Protein AF-A0A5A7TE05-F1 (afdb_monomer)

Structure (mmCIF, N/CA/C/O backbone):
data_AF-A0A5A7TE05-F1
#
_entry.id   AF-A0A5A7TE05-F1
#
loop_
_atom_site.group_PDB
_atom_site.id
_atom_site.type_symbol
_atom_site.label_atom_id
_atom_site.label_alt_id
_atom_site.label_comp_id
_atom_site.label_asym_id
_atom_site.label_entity_id
_atom_site.label_seq_id
_atom_site.pdbx_PDB_ins_code
_atom_site.Cartn_x
_atom_site.Cartn_y
_atom_site.Cartn_z
_atom_site.occupancy
_atom_site.B_iso_or_equiv
_atom_site.auth_seq_id
_atom_site.auth_comp_id
_atom_site.auth_asym_id
_atom_site.auth_atom_id
_atom_site.pdbx_PDB_model_num
ATOM 1 N N . MET A 1 1 ? -3.153 -41.717 3.850 1.00 38.75 1 MET A N 1
ATOM 2 C CA . MET A 1 1 ? -3.503 -41.491 2.431 1.00 38.75 1 MET A CA 1
ATOM 3 C C . MET A 1 1 ? -2.315 -41.922 1.594 1.00 38.75 1 MET A C 1
ATOM 5 O O . MET A 1 1 ? -1.293 -41.253 1.599 1.00 38.75 1 MET A O 1
ATOM 9 N N . THR A 1 2 ? -2.409 -43.106 1.004 1.00 36.72 2 THR A N 1
ATOM 10 C CA . THR A 1 2 ? -1.351 -43.785 0.249 1.00 36.72 2 THR A CA 1
ATOM 11 C C . THR A 1 2 ? -1.331 -43.278 -1.191 1.00 36.72 2 THR A C 1
ATOM 13 O O . THR A 1 2 ? -2.338 -43.368 -1.887 1.00 36.72 2 THR A O 1
ATOM 16 N N . LYS A 1 3 ? -0.194 -42.732 -1.638 1.00 45.22 3 LYS A N 1
ATOM 17 C CA . LYS A 1 3 ? 0.064 -42.474 -3.060 1.00 45.22 3 LYS A CA 1
ATOM 18 C C . LYS A 1 3 ? 0.504 -43.796 -3.695 1.00 45.22 3 LYS A C 1
ATOM 20 O O . LYS A 1 3 ? 1.528 -44.342 -3.295 1.00 45.22 3 LYS A O 1
ATOM 25 N N . SER A 1 4 ? -0.288 -44.335 -4.616 1.00 49.97 4 SER A N 1
ATOM 26 C CA . SER A 1 4 ? 0.118 -45.448 -5.475 1.00 49.97 4 SER A CA 1
ATOM 27 C C . SER A 1 4 ? 0.944 -44.889 -6.630 1.00 49.97 4 SER A C 1
ATOM 29 O O . SER A 1 4 ? 0.435 -44.080 -7.403 1.00 49.97 4 SER A O 1
ATOM 31 N N . TRP A 1 5 ? 2.207 -45.292 -6.718 1.00 60.81 5 TRP A N 1
ATOM 32 C CA . TRP A 1 5 ? 3.057 -45.049 -7.882 1.00 60.81 5 TRP A CA 1
ATOM 33 C C . TRP A 1 5 ? 2.528 -45.888 -9.051 1.00 60.81 5 TRP A C 1
ATOM 35 O O . TRP A 1 5 ? 2.226 -47.070 -8.861 1.00 60.81 5 TRP A O 1
ATOM 45 N N . TYR A 1 6 ? 2.336 -45.277 -10.219 1.00 68.50 6 TYR A N 1
ATOM 46 C CA . TYR A 1 6 ? 1.899 -45.996 -11.418 1.00 68.50 6 TYR A CA 1
ATOM 47 C C . TYR A 1 6 ? 3.110 -46.633 -12.113 1.00 68.50 6 TYR A C 1
ATOM 49 O O . TYR A 1 6 ? 4.248 -46.221 -11.910 1.00 68.50 6 TYR A O 1
ATOM 57 N N . THR A 1 7 ? 2.868 -47.655 -12.935 1.00 58.97 7 THR A N 1
ATOM 58 C CA . THR A 1 7 ? 3.898 -48.481 -13.596 1.00 58.97 7 THR A CA 1
ATOM 59 C C . THR A 1 7 ? 4.782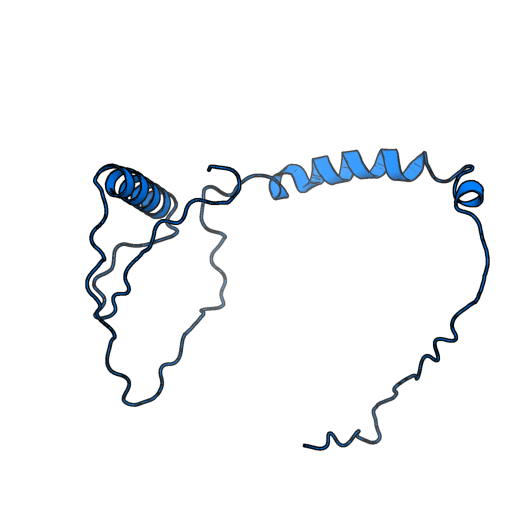 -47.738 -14.603 1.00 58.97 7 THR A C 1
ATOM 61 O O . THR A 1 7 ? 5.755 -48.318 -15.076 1.00 58.97 7 THR A O 1
ATOM 64 N N . ASP A 1 8 ? 4.479 -46.471 -14.893 1.00 60.19 8 ASP A N 1
ATOM 65 C CA . ASP A 1 8 ? 5.195 -45.650 -15.875 1.00 60.19 8 ASP A CA 1
ATOM 66 C C . ASP A 1 8 ? 6.145 -44.621 -15.226 1.00 60.19 8 ASP A C 1
ATOM 68 O O . ASP A 1 8 ? 6.860 -43.905 -15.930 1.00 60.19 8 ASP A O 1
ATOM 72 N N . ASP A 1 9 ? 6.201 -44.556 -13.890 1.00 60.22 9 ASP A N 1
ATOM 73 C CA . ASP A 1 9 ? 7.097 -43.643 -13.175 1.00 60.22 9 ASP A CA 1
ATOM 74 C C . ASP A 1 9 ? 8.529 -44.213 -13.125 1.00 60.22 9 ASP A C 1
ATOM 76 O O . ASP A 1 9 ? 8.854 -45.079 -12.311 1.00 60.22 9 ASP A O 1
ATOM 80 N N . GLN A 1 10 ? 9.430 -43.699 -13.970 1.00 64.88 10 GLN A N 1
ATOM 81 C CA . GLN A 1 10 ? 10.870 -43.960 -13.849 1.00 64.88 10 GLN A CA 1
ATOM 82 C C . GLN A 1 10 ? 11.492 -43.034 -12.794 1.00 64.88 10 GLN A C 1
ATOM 84 O O . GLN A 1 10 ? 12.052 -41.984 -13.105 1.00 64.88 10 GLN A O 1
ATOM 89 N N . GLY A 1 11 ? 11.365 -43.409 -11.522 1.00 63.62 11 GLY A N 1
ATOM 90 C CA . GLY A 1 11 ? 12.078 -42.754 -10.424 1.00 63.62 11 GLY A CA 1
ATOM 91 C C . GLY A 1 11 ? 13.499 -43.302 -10.269 1.00 63.62 11 GLY A C 1
ATOM 92 O O . GLY A 1 11 ? 13.690 -44.515 -10.224 1.00 63.62 11 GLY A O 1
ATOM 93 N N . PHE A 1 12 ? 14.494 -42.422 -10.135 1.00 60.62 12 PHE A N 1
ATOM 94 C CA . PHE A 1 12 ? 15.851 -42.808 -9.735 1.00 60.62 12 PHE A CA 1
ATOM 95 C C . PHE A 1 12 ? 16.057 -42.524 -8.249 1.00 60.62 12 PHE A C 1
ATOM 97 O O . PHE A 1 12 ? 15.767 -41.428 -7.767 1.00 60.62 12 PHE A O 1
ATOM 104 N N . LEU A 1 13 ? 16.561 -43.522 -7.526 1.00 45.66 13 LEU A N 1
ATOM 105 C CA . LEU A 1 13 ? 16.892 -43.415 -6.111 1.00 45.66 13 LEU A CA 1
ATOM 106 C C . LEU A 1 13 ? 18.353 -42.969 -5.998 1.00 45.66 13 LEU A C 1
ATOM 108 O O . LEU A 1 13 ? 19.251 -43.693 -6.420 1.00 45.66 13 LEU A O 1
ATOM 112 N N . ILE A 1 14 ? 18.590 -41.767 -5.474 1.00 59.03 14 ILE A N 1
ATOM 113 C CA . ILE A 1 14 ? 19.944 -41.277 -5.201 1.00 59.03 14 ILE A CA 1
ATOM 114 C C . ILE A 1 14 ? 20.263 -41.612 -3.747 1.00 59.03 14 ILE A C 1
ATOM 116 O O . ILE A 1 14 ? 19.640 -41.085 -2.825 1.00 59.03 14 ILE A O 1
ATOM 120 N N . GLU A 1 15 ? 21.221 -42.511 -3.549 1.00 47.41 15 GLU A N 1
ATOM 121 C CA . GLU A 1 15 ? 21.749 -42.854 -2.234 1.00 47.41 15 GLU A CA 1
ATOM 122 C C . GLU A 1 15 ? 22.846 -41.852 -1.858 1.00 47.41 15 GLU A C 1
ATOM 124 O O . GLU A 1 15 ? 23.939 -41.852 -2.422 1.00 47.41 15 GLU A O 1
ATOM 129 N N . CYS A 1 16 ? 22.547 -40.960 -0.914 1.00 48.38 16 CYS A N 1
ATOM 130 C CA . CYS A 1 16 ? 23.550 -40.072 -0.337 1.00 48.38 16 CYS A CA 1
ATOM 131 C C . CYS A 1 16 ? 24.246 -40.777 0.827 1.00 48.38 16 CYS A C 1
ATOM 133 O O . CYS A 1 16 ? 23.765 -40.746 1.960 1.00 48.38 16 CYS A O 1
ATOM 135 N N . THR A 1 17 ? 25.405 -41.375 0.566 1.00 46.56 17 THR A N 1
ATOM 136 C CA . THR A 1 17 ? 26.325 -41.756 1.639 1.00 46.56 17 THR A CA 1
ATOM 137 C C . THR A 1 17 ? 27.113 -40.526 2.080 1.00 46.56 17 THR A C 1
ATOM 139 O O . THR A 1 17 ? 27.784 -39.891 1.266 1.00 46.56 17 THR A O 1
ATOM 142 N N . SER A 1 18 ? 27.027 -40.192 3.369 1.00 55.03 18 SER A N 1
ATOM 143 C CA . SER A 1 18 ? 27.865 -39.177 4.014 1.00 55.03 18 SER A CA 1
ATOM 144 C C . SER A 1 18 ? 29.343 -39.469 3.744 1.00 55.03 18 SER A C 1
ATOM 146 O O . SER A 1 18 ? 29.858 -40.488 4.199 1.00 55.03 18 SER A O 1
ATOM 148 N N . MET A 1 19 ? 30.028 -38.589 3.011 1.00 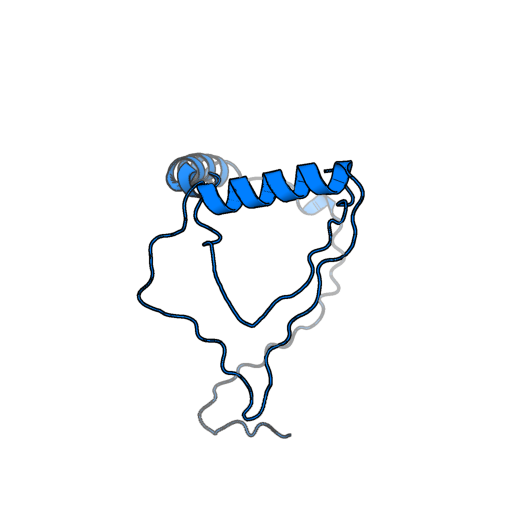52.81 19 MET A N 1
ATOM 149 C CA . MET A 1 19 ? 31.487 -38.609 2.937 1.00 52.81 19 MET A CA 1
ATOM 150 C C . MET A 1 19 ? 32.038 -38.000 4.227 1.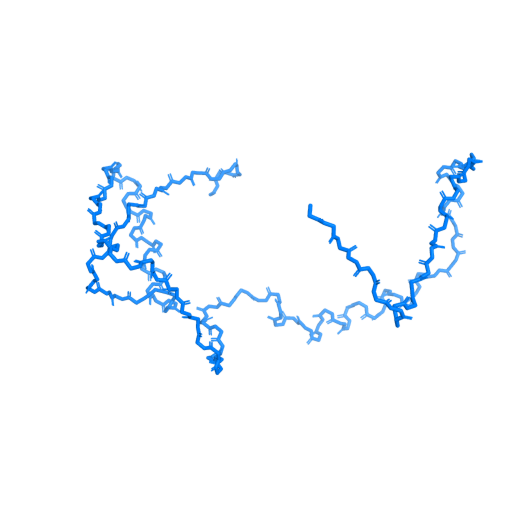00 52.81 19 MET A C 1
ATOM 152 O O . MET A 1 19 ? 32.001 -36.787 4.418 1.00 52.81 19 MET A O 1
ATOM 156 N N . GLU A 1 20 ? 32.556 -38.846 5.116 1.00 57.59 20 GLU A N 1
ATOM 157 C CA . GLU A 1 20 ? 33.457 -38.413 6.186 1.00 57.59 20 GLU A CA 1
ATOM 158 C C . GLU A 1 20 ? 34.810 -38.050 5.556 1.00 57.59 20 GLU A C 1
ATOM 160 O O . GLU A 1 20 ? 35.717 -38.872 5.453 1.00 57.59 20 GLU A O 1
ATOM 165 N N . GLY A 1 21 ? 34.919 -36.821 5.053 1.00 48.28 21 GLY A N 1
ATOM 166 C CA . GLY A 1 21 ? 36.163 -36.248 4.549 1.00 48.28 21 GLY A CA 1
ATOM 167 C C . GLY A 1 21 ? 36.608 -35.102 5.447 1.00 48.28 21 GLY A C 1
ATOM 168 O O . GLY A 1 21 ? 36.014 -34.027 5.417 1.00 48.28 21 GLY A O 1
ATOM 169 N N . SER A 1 22 ? 37.649 -35.324 6.251 1.00 56.97 22 SER A N 1
ATOM 170 C CA . SER A 1 22 ? 38.343 -34.266 6.984 1.00 56.97 22 SER A CA 1
ATOM 171 C C . SER A 1 22 ? 39.158 -33.421 6.000 1.00 56.97 22 SER A C 1
ATOM 173 O O . SER A 1 22 ? 40.283 -33.784 5.665 1.00 56.97 22 SER A O 1
ATOM 175 N N . LEU A 1 23 ? 38.604 -32.315 5.514 1.00 46.62 23 LEU A N 1
ATOM 176 C CA . LEU A 1 23 ? 39.361 -31.318 4.756 1.00 46.62 23 LEU A CA 1
ATOM 177 C C . LEU A 1 23 ? 39.230 -29.975 5.471 1.00 46.62 23 LEU A C 1
ATOM 179 O O . LEU A 1 23 ? 38.126 -29.484 5.715 1.00 46.62 23 LEU A O 1
ATOM 183 N N . THR A 1 24 ? 40.364 -29.425 5.896 1.00 53.62 24 THR A N 1
ATOM 184 C CA . THR A 1 24 ? 40.448 -28.130 6.575 1.00 53.62 24 THR A CA 1
ATOM 185 C C . THR A 1 24 ? 40.261 -26.991 5.575 1.00 53.62 24 THR A C 1
ATOM 187 O O . THR A 1 24 ? 40.746 -27.057 4.451 1.00 53.62 24 THR A O 1
ATOM 190 N N . MET A 1 25 ? 39.580 -25.925 6.010 1.00 46.56 25 MET A N 1
ATOM 191 C CA . MET A 1 25 ? 39.122 -24.780 5.197 1.00 46.56 25 MET A CA 1
ATOM 192 C C . MET A 1 25 ? 40.215 -24.017 4.422 1.00 46.56 25 MET A C 1
ATOM 194 O O . MET A 1 25 ? 39.884 -23.162 3.605 1.00 46.56 25 MET A O 1
ATOM 198 N N . GLU A 1 26 ? 41.493 -24.298 4.663 1.00 54.62 26 GLU A N 1
ATOM 199 C CA . GLU A 1 26 ? 42.628 -23.620 4.027 1.00 54.62 26 GLU A CA 1
ATOM 200 C C . GLU A 1 26 ? 42.953 -24.162 2.623 1.00 54.62 26 GLU A C 1
ATOM 202 O O . GLU A 1 26 ? 43.517 -23.430 1.823 1.00 54.62 26 GLU A O 1
ATOM 207 N N . GLU A 1 27 ? 42.522 -25.375 2.254 1.00 50.03 27 GLU A N 1
ATOM 208 C CA . GLU A 1 27 ? 42.765 -25.933 0.904 1.00 50.03 27 GLU A CA 1
ATOM 209 C C . GLU A 1 27 ? 41.712 -25.510 -0.147 1.00 50.03 27 GLU A C 1
ATOM 211 O O . GLU A 1 27 ? 41.791 -25.906 -1.308 1.00 50.03 27 GLU A O 1
ATOM 216 N N . LEU A 1 28 ? 40.713 -24.699 0.230 1.00 53.38 28 LEU A N 1
ATOM 217 C CA . LEU A 1 28 ? 39.642 -24.235 -0.672 1.00 53.38 28 LEU A CA 1
ATOM 218 C C . LEU A 1 28 ? 39.975 -22.949 -1.445 1.00 53.38 28 LEU A C 1
ATOM 220 O O . LEU A 1 28 ? 39.165 -22.511 -2.265 1.00 53.38 28 LEU A O 1
ATOM 224 N N . TYR A 1 29 ? 41.140 -22.348 -1.211 1.00 58.25 29 TYR A N 1
ATOM 225 C CA . TYR A 1 29 ? 41.554 -21.127 -1.893 1.00 58.25 29 TYR A CA 1
ATOM 226 C C . TYR A 1 29 ? 43.007 -21.242 -2.340 1.00 58.25 29 TYR A C 1
ATOM 228 O O . TYR A 1 29 ? 43.888 -20.910 -1.566 1.00 58.25 29 TYR A O 1
ATOM 236 N N . ASP A 1 30 ? 43.224 -21.701 -3.578 1.00 50.66 30 ASP A N 1
ATOM 237 C CA . ASP A 1 30 ? 44.216 -21.107 -4.487 1.00 50.66 30 ASP A CA 1
ATOM 238 C C . ASP A 1 30 ? 43.906 -21.449 -5.972 1.00 50.66 30 ASP A C 1
ATOM 240 O O . ASP A 1 30 ? 43.907 -22.606 -6.382 1.00 50.66 30 ASP A O 1
ATOM 244 N N . GLU A 1 31 ? 43.545 -20.378 -6.707 1.00 58.94 31 GLU A N 1
ATOM 245 C CA . GLU A 1 31 ? 43.765 -19.983 -8.127 1.00 58.94 31 GLU A CA 1
ATOM 246 C C . GLU A 1 31 ? 43.658 -21.051 -9.258 1.00 58.94 31 GLU A C 1
ATOM 248 O O . GLU A 1 31 ? 44.342 -22.059 -9.249 1.00 58.94 31 GLU A O 1
ATOM 253 N N . GLU A 1 32 ? 42.847 -20.951 -10.330 1.00 56.62 32 GLU A N 1
ATOM 254 C CA . GLU A 1 32 ? 42.530 -19.825 -11.227 1.00 56.62 32 GLU A CA 1
ATOM 255 C C . GLU A 1 32 ? 41.136 -19.988 -11.915 1.00 56.62 32 GLU A C 1
ATOM 257 O O . GLU A 1 32 ? 40.999 -20.702 -12.907 1.00 56.62 32 GLU A O 1
ATOM 262 N N . VAL A 1 33 ? 40.072 -19.297 -11.468 1.00 57.75 33 VAL A N 1
ATOM 263 C CA . VAL A 1 33 ? 38.792 -19.172 -12.241 1.00 57.75 33 VAL A CA 1
ATOM 264 C C . VAL A 1 33 ? 38.222 -17.736 -12.198 1.00 57.75 33 VAL A C 1
ATOM 266 O O . VAL A 1 33 ? 37.061 -17.472 -12.497 1.00 57.75 33 VAL A O 1
ATOM 269 N N . ILE A 1 34 ? 39.041 -16.748 -11.836 1.00 56.78 34 ILE A N 1
ATOM 270 C CA . ILE A 1 34 ? 38.572 -15.398 -11.473 1.00 56.78 34 ILE A CA 1
ATOM 271 C C . ILE A 1 34 ? 38.540 -14.344 -12.620 1.00 56.78 34 ILE A C 1
ATOM 273 O O . ILE A 1 34 ? 37.836 -13.346 -12.457 1.00 56.78 34 ILE A O 1
ATOM 277 N N . PRO A 1 35 ? 39.131 -14.487 -13.832 1.00 54.06 35 PRO A N 1
ATOM 278 C CA . PRO A 1 35 ? 39.048 -13.393 -14.812 1.00 54.06 35 PRO A CA 1
ATOM 279 C C . PRO A 1 35 ? 37.730 -13.342 -15.601 1.00 54.06 35 PRO A C 1
ATOM 281 O O . PRO A 1 35 ? 37.330 -12.269 -16.060 1.00 54.06 35 PRO A O 1
ATOM 284 N N . THR A 1 36 ? 37.061 -14.481 -15.802 1.00 55.16 36 THR A N 1
ATOM 285 C CA . THR A 1 36 ? 35.925 -14.574 -16.739 1.00 55.16 36 THR A CA 1
ATOM 286 C C . THR A 1 36 ? 34.608 -14.145 -16.095 1.00 55.16 36 THR A C 1
ATOM 288 O O . THR A 1 36 ? 33.861 -13.371 -16.691 1.00 55.16 36 THR A O 1
ATOM 291 N N . ILE A 1 37 ? 34.359 -14.565 -14.850 1.00 58.81 37 ILE A N 1
ATOM 292 C CA . ILE A 1 37 ? 33.157 -14.195 -14.080 1.00 58.81 37 ILE A CA 1
ATOM 293 C C . ILE A 1 37 ? 33.113 -12.675 -13.839 1.00 58.81 37 ILE A C 1
ATOM 295 O O . ILE A 1 37 ? 32.069 -12.041 -14.009 1.00 58.81 37 ILE A O 1
ATOM 299 N N . CYS A 1 38 ? 34.263 -12.064 -13.537 1.00 60.66 38 CYS A N 1
ATOM 300 C CA . CYS A 1 38 ? 34.366 -10.629 -13.264 1.00 60.66 38 CYS A CA 1
ATOM 301 C C . CYS A 1 38 ? 34.038 -9.737 -14.472 1.00 60.66 38 CYS A C 1
ATOM 303 O O . CYS A 1 38 ? 33.619 -8.599 -14.279 1.00 60.66 38 CYS A O 1
ATOM 305 N N . LYS A 1 39 ? 34.192 -10.220 -15.714 1.00 66.19 39 LYS A N 1
ATOM 306 C CA . LYS A 1 39 ? 33.868 -9.434 -16.922 1.00 66.19 39 LYS A CA 1
ATOM 307 C C . LYS A 1 39 ? 32.410 -9.577 -17.359 1.00 66.19 39 LYS A C 1
ATOM 309 O O . LYS A 1 39 ? 31.859 -8.637 -17.927 1.00 66.19 39 LYS A O 1
ATOM 314 N N . SER A 1 40 ? 31.776 -10.721 -17.100 1.00 76.25 40 SER A N 1
ATOM 315 C CA . SER A 1 40 ? 30.394 -10.979 -17.526 1.00 76.25 40 SER A CA 1
ATOM 316 C C . SER A 1 40 ? 29.341 -10.383 -16.589 1.00 76.25 40 SER A C 1
ATOM 318 O O . SER A 1 40 ? 28.272 -10.001 -17.057 1.00 76.25 40 SER A O 1
ATOM 320 N N . ILE A 1 41 ? 29.627 -10.274 -15.285 1.00 85.56 41 ILE A N 1
ATOM 321 C CA . ILE A 1 41 ? 28.670 -9.742 -14.298 1.00 85.56 41 ILE A CA 1
ATOM 322 C C . ILE A 1 41 ? 28.340 -8.260 -14.539 1.00 85.56 41 ILE A C 1
ATOM 324 O O . ILE A 1 41 ? 27.154 -7.946 -14.619 1.00 85.56 41 ILE A O 1
ATOM 328 N N . PRO A 1 42 ? 29.313 -7.342 -14.718 1.00 87.75 42 PRO A N 1
ATOM 329 C CA . PRO A 1 42 ? 28.996 -5.930 -14.941 1.00 87.75 42 PRO A CA 1
ATOM 330 C C . PRO A 1 42 ? 28.156 -5.709 -16.203 1.00 87.75 42 PRO A C 1
ATOM 332 O O . PRO A 1 42 ? 27.218 -4.920 -16.190 1.00 87.75 42 PRO A O 1
ATOM 335 N N . ALA A 1 43 ? 28.442 -6.458 -17.274 1.00 87.94 43 ALA A N 1
ATOM 336 C CA . ALA A 1 43 ? 27.664 -6.410 -18.510 1.00 87.94 43 ALA A CA 1
ATOM 337 C C . ALA A 1 43 ? 26.226 -6.926 -18.319 1.00 87.94 43 ALA A C 1
ATOM 339 O O . ALA A 1 43 ? 25.297 -6.402 -18.929 1.00 87.94 43 ALA A O 1
ATOM 340 N N . LEU A 1 44 ? 26.031 -7.936 -17.468 1.00 89.94 44 LEU A N 1
ATOM 341 C CA . LEU A 1 44 ? 24.713 -8.477 -17.142 1.00 89.94 44 LEU A CA 1
ATOM 342 C C . LEU A 1 44 ? 23.896 -7.517 -16.266 1.00 89.94 44 LEU A C 1
ATOM 344 O O . LEU A 1 44 ? 22.712 -7.328 -16.527 1.00 89.94 44 LEU A O 1
ATOM 348 N N . LEU A 1 45 ? 24.529 -6.901 -15.264 1.00 90.81 45 LEU A N 1
ATOM 349 C CA . LEU A 1 45 ? 23.895 -5.905 -14.397 1.00 90.81 45 LEU A CA 1
ATOM 350 C C . LEU A 1 45 ? 23.480 -4.667 -15.193 1.00 90.81 45 LEU A C 1
ATOM 352 O O . LEU A 1 45 ? 22.352 -4.219 -15.049 1.00 90.81 45 LEU A O 1
ATOM 356 N N . ALA A 1 46 ? 24.344 -4.180 -16.089 1.00 89.19 46 ALA A N 1
ATOM 357 C CA . ALA A 1 46 ? 24.007 -3.077 -16.988 1.00 89.19 46 ALA A CA 1
ATOM 358 C C . ALA A 1 46 ? 22.877 -3.442 -17.967 1.00 89.19 46 ALA A C 1
ATOM 360 O O . ALA A 1 46 ? 22.055 -2.603 -18.316 1.00 89.19 46 ALA A O 1
ATOM 361 N N . LYS A 1 47 ? 22.812 -4.703 -18.415 1.00 93.50 47 LYS A N 1
ATOM 362 C CA . LYS A 1 47 ? 21.746 -5.172 -19.311 1.00 93.50 47 LYS A CA 1
ATOM 363 C C . LYS A 1 47 ? 20.366 -5.192 -18.642 1.00 93.50 47 LYS A C 1
ATOM 365 O O . LYS A 1 47 ? 19.381 -4.995 -19.344 1.00 93.50 47 LYS A O 1
ATOM 370 N N . TYR A 1 48 ? 20.304 -5.471 -17.342 1.00 92.06 48 TYR A N 1
ATOM 371 C CA . TYR A 1 48 ? 19.060 -5.603 -16.573 1.00 92.06 48 TYR A CA 1
ATOM 372 C C . TYR A 1 48 ? 18.973 -4.568 -15.449 1.00 92.06 48 TYR A C 1
ATOM 374 O O . TYR A 1 48 ? 18.468 -4.855 -14.365 1.00 92.06 48 TYR A O 1
ATOM 382 N N . GLU A 1 49 ? 19.509 -3.371 -15.684 1.00 90.31 49 GLU A N 1
ATOM 383 C CA . GLU A 1 49 ? 19.477 -2.275 -14.713 1.00 90.31 49 GLU A CA 1
ATOM 384 C C . GLU A 1 49 ? 18.032 -1.908 -14.334 1.00 90.31 49 GLU A C 1
ATOM 386 O O . GLU A 1 49 ? 17.733 -1.622 -13.177 1.00 90.31 49 GLU A O 1
ATOM 391 N N . ASP A 1 50 ? 17.112 -2.030 -15.292 1.00 88.62 50 ASP A N 1
ATOM 392 C CA . ASP A 1 50 ? 15.677 -1.816 -15.131 1.00 88.62 50 ASP A CA 1
ATOM 393 C C . ASP A 1 50 ? 15.024 -2.738 -14.092 1.00 88.62 50 ASP A C 1
ATOM 395 O O . ASP A 1 50 ? 14.120 -2.304 -13.382 1.00 88.62 50 ASP A O 1
ATOM 399 N N . VAL A 1 51 ? 15.510 -3.973 -13.942 1.00 89.56 51 VAL A N 1
ATOM 400 C CA . VAL A 1 51 ? 14.987 -4.951 -12.969 1.00 89.56 51 VAL A CA 1
ATOM 401 C C . VAL A 1 51 ? 15.208 -4.496 -11.522 1.00 89.56 51 VAL A C 1
ATOM 403 O O . VAL A 1 51 ? 14.465 -4.902 -10.628 1.00 89.56 51 VAL A O 1
ATOM 406 N N . PHE A 1 52 ? 16.219 -3.658 -11.277 1.00 88.31 52 PHE A N 1
ATOM 407 C CA . PHE A 1 52 ? 16.545 -3.148 -9.944 1.00 88.31 52 PHE A CA 1
ATOM 408 C C . PHE A 1 52 ? 15.840 -1.833 -9.606 1.00 88.31 52 PHE A C 1
ATOM 410 O O . PHE A 1 52 ? 15.870 -1.410 -8.448 1.00 88.31 52 PHE A O 1
ATOM 417 N N . ASN A 1 53 ? 15.202 -1.189 -10.584 1.00 88.00 53 ASN A N 1
ATOM 418 C CA . ASN A 1 53 ? 14.459 0.039 -10.346 1.00 88.00 53 ASN A CA 1
ATOM 419 C C . ASN A 1 53 ? 13.169 -0.262 -9.580 1.00 88.00 53 ASN A C 1
ATOM 421 O O . ASN A 1 53 ? 12.463 -1.231 -9.864 1.00 88.00 53 ASN A O 1
ATOM 425 N N . TRP A 1 54 ? 12.844 0.589 -8.605 1.00 83.38 54 TRP A N 1
ATOM 426 C CA . TRP A 1 54 ? 11.572 0.484 -7.904 1.00 83.38 54 TRP A CA 1
ATOM 427 C C . TRP A 1 54 ? 10.439 0.885 -8.859 1.00 83.38 54 TRP A C 1
ATOM 429 O O . TRP A 1 54 ? 10.465 2.006 -9.371 1.00 83.38 54 TRP A O 1
ATOM 439 N N . PRO A 1 55 ? 9.458 0.008 -9.133 1.00 83.75 55 PRO A N 1
ATOM 440 C CA . PRO A 1 55 ? 8.363 0.354 -10.024 1.00 83.75 55 PRO A CA 1
ATOM 441 C C . PRO A 1 55 ? 7.455 1.382 -9.342 1.00 83.75 55 PRO A C 1
ATOM 443 O O . PRO A 1 55 ? 6.891 1.123 -8.280 1.00 83.75 55 PRO A O 1
ATOM 446 N N . GLU A 1 56 ? 7.316 2.553 -9.959 1.00 81.88 56 GLU A N 1
ATOM 447 C CA . GLU A 1 56 ? 6.381 3.594 -9.507 1.00 81.88 56 GLU A CA 1
ATOM 448 C C . GLU A 1 56 ? 4.942 3.316 -9.975 1.00 81.88 56 GLU A C 1
ATOM 450 O O . GLU A 1 56 ? 3.979 3.769 -9.356 1.00 81.88 56 GLU A O 1
ATOM 455 N N . GLU A 1 57 ? 4.797 2.530 -11.045 1.00 83.12 57 GLU A N 1
ATOM 456 C CA . GLU A 1 57 ? 3.523 2.193 -11.675 1.00 83.12 57 GLU A CA 1
ATOM 457 C C . GLU A 1 57 ? 3.177 0.707 -11.521 1.00 83.12 57 GLU A C 1
ATOM 459 O O . GLU A 1 57 ? 4.031 -0.155 -11.290 1.00 83.12 57 GLU A O 1
ATOM 464 N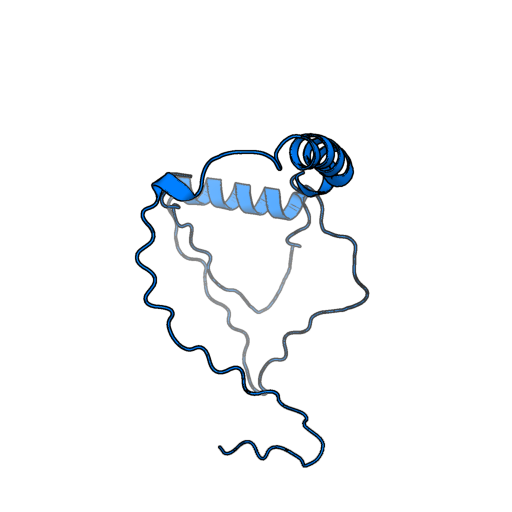 N . LEU A 1 58 ? 1.890 0.394 -11.686 1.00 85.75 58 LEU A N 1
ATOM 465 C CA . LEU A 1 58 ? 1.415 -0.984 -11.719 1.00 85.75 58 LEU A CA 1
ATOM 466 C C . LEU A 1 58 ? 2.061 -1.781 -12.864 1.00 85.75 58 LEU A C 1
ATOM 468 O O . LEU A 1 58 ? 2.240 -1.252 -13.965 1.00 85.75 58 LEU A O 1
ATOM 472 N N . PRO A 1 59 ? 2.327 -3.085 -12.658 1.00 86.62 59 PRO A N 1
ATOM 473 C CA . PRO A 1 59 ? 2.794 -3.937 -13.736 1.00 86.62 59 PRO A CA 1
ATOM 474 C C . PRO A 1 59 ? 1.764 -3.978 -14.877 1.00 86.62 59 PRO A C 1
ATOM 476 O O . PRO A 1 59 ? 0.559 -3.809 -14.640 1.00 86.62 59 PRO A O 1
ATOM 479 N N . PRO A 1 60 ? 2.211 -4.254 -16.115 1.00 88.19 60 PRO A N 1
ATOM 480 C CA . PRO A 1 60 ? 1.321 -4.401 -17.254 1.00 88.19 60 PRO A CA 1
ATOM 481 C C . PRO A 1 60 ? 0.172 -5.361 -16.948 1.00 88.19 60 PRO A C 1
ATOM 483 O O . PRO A 1 60 ? 0.360 -6.415 -16.333 1.00 88.19 60 PRO A O 1
ATOM 486 N N . LYS A 1 61 ? -1.036 -4.996 -17.390 1.00 85.88 61 LYS A N 1
ATOM 487 C CA . LYS A 1 61 ? -2.208 -5.860 -17.233 1.00 85.88 61 LYS A CA 1
ATOM 488 C C . LYS A 1 61 ? -1.938 -7.198 -17.912 1.00 85.88 61 LYS A C 1
ATOM 490 O O . LYS A 1 61 ? -1.526 -7.244 -19.067 1.00 85.88 61 LYS A O 1
ATOM 495 N N . THR A 1 62 ? -2.193 -8.271 -17.178 1.00 87.75 62 THR A N 1
ATOM 496 C CA . THR A 1 62 ? -2.122 -9.637 -17.694 1.00 87.75 62 THR A CA 1
ATOM 497 C C . THR A 1 62 ? -3.520 -10.111 -18.081 1.00 87.75 62 THR A C 1
ATOM 499 O O . THR A 1 62 ? -4.516 -9.630 -17.538 1.00 87.75 62 THR A O 1
ATOM 502 N N . ASP A 1 63 ? -3.605 -11.079 -18.993 1.00 90.75 63 ASP A N 1
ATOM 503 C CA . ASP A 1 63 ? -4.884 -11.663 -19.430 1.00 90.75 63 ASP A CA 1
ATOM 504 C C . ASP A 1 63 ? -5.541 -12.556 -18.358 1.00 90.75 63 ASP A C 1
ATOM 506 O O . ASP A 1 63 ? -6.676 -13.011 -18.511 1.00 90.75 63 ASP A O 1
ATOM 510 N N . VAL A 1 64 ? -4.835 -12.825 -17.255 1.00 89.44 64 VAL A N 1
ATOM 511 C CA . VAL A 1 64 ? -5.289 -13.707 -16.179 1.00 89.44 64 VAL A CA 1
ATOM 512 C C . VAL A 1 64 ? -5.914 -12.883 -15.056 1.00 89.44 64 VAL A C 1
ATOM 514 O O . VAL A 1 64 ? -5.230 -12.187 -14.309 1.00 89.44 64 VAL A O 1
ATOM 517 N N . GLY A 1 65 ? -7.233 -12.998 -14.900 1.00 86.31 65 GLY A N 1
ATOM 518 C CA . GLY A 1 65 ? -7.956 -12.438 -13.760 1.00 86.31 65 GLY A CA 1
ATOM 519 C C . GLY A 1 65 ? -7.926 -13.371 -12.549 1.00 86.31 65 GLY A C 1
ATOM 520 O O . GLY A 1 65 ? -8.294 -14.541 -12.651 1.00 86.31 65 GLY A O 1
ATOM 521 N N . TYR A 1 66 ? -7.549 -12.849 -11.382 1.00 88.75 66 TYR A N 1
ATOM 522 C CA . TYR A 1 66 ? -7.643 -13.580 -10.117 1.00 88.75 66 TYR A CA 1
ATOM 523 C C . TYR A 1 66 ? -9.023 -13.380 -9.483 1.00 88.75 66 TYR A C 1
ATOM 525 O O . TYR A 1 66 ? -9.498 -12.252 -9.353 1.00 88.75 66 TYR A O 1
ATOM 533 N N . HIS A 1 67 ? -9.663 -14.469 -9.053 1.00 93.25 67 HIS A N 1
ATOM 534 C CA . HIS A 1 67 ? -10.947 -14.421 -8.355 1.00 93.25 67 HIS A CA 1
ATOM 535 C C . HIS A 1 67 ? -10.892 -15.202 -7.040 1.00 93.25 67 HIS A C 1
ATOM 537 O O . HIS A 1 67 ? -10.407 -16.332 -6.991 1.00 93.25 67 HIS A O 1
ATOM 543 N N . ILE A 1 68 ? -11.423 -14.606 -5.971 1.00 92.62 68 ILE A N 1
ATOM 544 C CA . ILE A 1 68 ? -11.508 -15.229 -4.647 1.00 92.62 68 ILE A CA 1
ATOM 545 C C . ILE A 1 68 ? -12.934 -15.750 -4.450 1.00 92.62 68 ILE A C 1
ATOM 547 O O . ILE A 1 68 ? -13.858 -14.979 -4.196 1.00 92.62 68 ILE A O 1
ATOM 551 N N . HIS A 1 69 ? -13.123 -17.067 -4.555 1.00 94.56 69 HIS A N 1
ATOM 552 C CA . HIS A 1 69 ? -14.431 -17.694 -4.353 1.00 94.56 69 HIS A CA 1
ATOM 553 C C . HIS A 1 69 ? -14.798 -17.776 -2.866 1.00 94.56 69 HIS A C 1
ATOM 555 O O . HIS A 1 69 ? -14.079 -18.371 -2.060 1.00 94.56 69 HIS A O 1
ATOM 561 N N . LEU A 1 70 ? -15.959 -17.228 -2.504 1.00 93.69 70 LEU A N 1
ATOM 562 C CA . LEU A 1 70 ? -16.494 -17.312 -1.146 1.00 93.69 70 LEU A CA 1
ATOM 563 C C . LEU A 1 70 ? -17.322 -18.586 -0.946 1.00 93.69 70 LEU A C 1
ATOM 565 O O . LEU A 1 70 ? -18.007 -19.062 -1.852 1.00 93.69 70 LEU A O 1
ATOM 569 N N . LYS A 1 71 ? -17.312 -19.121 0.280 1.00 95.38 71 LYS A N 1
ATOM 570 C CA . LYS A 1 71 ? -18.201 -20.228 0.656 1.00 95.38 71 LYS A CA 1
ATOM 571 C C . LYS A 1 71 ? -19.660 -19.766 0.606 1.00 95.38 71 LYS A C 1
ATOM 573 O O . LYS A 1 71 ? -19.984 -18.657 1.041 1.00 95.38 71 LYS A O 1
ATOM 578 N N . LYS A 1 72 ? -20.555 -20.633 0.127 1.00 94.44 72 LYS A N 1
ATOM 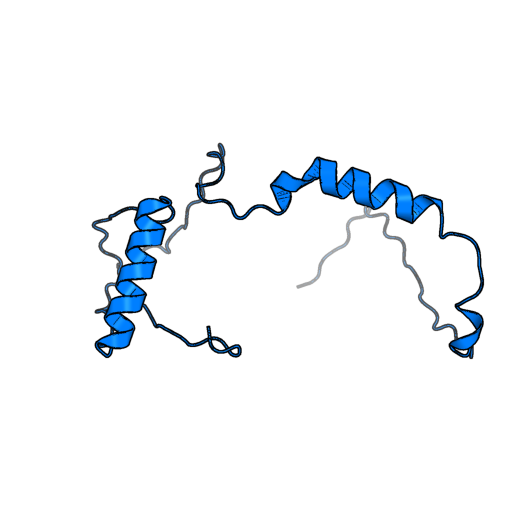579 C CA . LYS A 1 72 ? -21.997 -20.351 0.067 1.00 94.44 72 LYS A CA 1
ATOM 580 C C . LYS A 1 72 ? -22.545 -20.022 1.463 1.00 94.44 72 LYS A C 1
ATOM 582 O O . LYS A 1 72 ? -22.257 -20.737 2.416 1.00 94.44 72 LYS A O 1
ATOM 587 N N . GLY A 1 73 ? -23.343 -18.956 1.562 1.00 93.94 73 GLY A N 1
ATOM 588 C CA . GLY A 1 73 ? -23.936 -18.494 2.824 1.00 93.94 73 GLY A CA 1
ATOM 589 C C . GLY A 1 73 ? -23.027 -17.603 3.682 1.00 93.94 73 GLY A C 1
ATOM 590 O O . GLY A 1 73 ? -23.391 -17.289 4.810 1.00 93.94 73 GLY A O 1
ATOM 591 N N . THR A 1 74 ? -21.859 -17.191 3.176 1.00 93.19 74 THR A N 1
ATOM 592 C CA . THR A 1 74 ? -20.979 -16.246 3.884 1.00 93.19 74 THR A CA 1
ATOM 593 C C . THR A 1 74 ? -21.532 -14.826 3.793 1.00 93.19 74 THR A C 1
ATOM 595 O O . THR A 1 74 ? -21.683 -14.289 2.697 1.00 93.19 74 THR A O 1
ATOM 598 N N . ASN A 1 75 ? -21.789 -14.207 4.944 1.00 93.38 75 ASN A N 1
ATOM 599 C CA . ASN A 1 75 ? -22.148 -12.792 5.033 1.00 93.38 75 ASN A CA 1
ATOM 600 C C . ASN A 1 75 ? -20.899 -11.900 4.925 1.00 93.38 75 ASN A C 1
ATOM 602 O O . ASN A 1 75 ? -19.804 -12.336 5.298 1.00 93.38 75 ASN A O 1
ATOM 606 N N . PRO A 1 76 ? -21.035 -10.651 4.448 1.00 93.81 76 PRO A N 1
ATOM 607 C CA . PRO A 1 76 ? -19.916 -9.724 4.396 1.00 93.81 76 PRO A CA 1
ATOM 608 C C . PRO A 1 76 ? -19.416 -9.365 5.797 1.00 93.81 76 PRO A C 1
ATOM 610 O O . PRO A 1 76 ? -20.198 -9.134 6.719 1.00 93.81 76 PRO A O 1
ATOM 613 N N . VAL A 1 77 ? -18.093 -9.313 5.945 1.00 93.31 77 VAL A N 1
ATOM 614 C CA . VAL A 1 77 ? -17.432 -8.888 7.183 1.00 93.31 77 VAL A CA 1
ATOM 615 C C . VAL A 1 77 ? -17.227 -7.382 7.115 1.00 93.31 77 VAL A C 1
ATOM 617 O O . VAL A 1 77 ? -16.476 -6.917 6.266 1.00 93.31 77 VAL A O 1
ATOM 620 N N . ASN A 1 78 ? -17.880 -6.631 8.001 1.00 95.38 78 ASN A N 1
ATOM 621 C CA . ASN A 1 78 ? -17.741 -5.179 8.099 1.00 95.38 78 ASN A CA 1
ATOM 622 C C . ASN A 1 78 ? -17.331 -4.795 9.523 1.00 95.38 78 ASN A C 1
ATOM 624 O O . ASN A 1 78 ? -18.154 -4.783 10.442 1.00 95.38 78 ASN A O 1
ATOM 628 N N . VAL A 1 79 ? -16.042 -4.527 9.707 1.00 95.00 79 VAL A N 1
ATOM 629 C CA . VAL A 1 79 ? -15.451 -4.215 11.008 1.00 95.00 79 VAL A CA 1
ATOM 630 C C . VAL A 1 79 ? -15.024 -2.754 11.040 1.00 95.00 79 VAL A C 1
ATOM 632 O O . VAL A 1 79 ? -14.422 -2.241 10.102 1.00 95.00 79 VAL A O 1
ATOM 635 N N . ARG A 1 80 ? -15.320 -2.073 12.153 1.00 93.00 80 ARG A N 1
ATOM 636 C CA . ARG A 1 80 ? -14.931 -0.672 12.344 1.00 93.00 80 ARG A CA 1
ATOM 637 C C . ARG A 1 80 ? -13.403 -0.538 12.436 1.00 93.00 80 ARG A C 1
ATOM 639 O O . ARG A 1 80 ? -12.785 -1.352 13.124 1.00 93.00 80 ARG A O 1
ATOM 646 N N . PRO A 1 81 ? -12.804 0.510 11.841 1.00 93.06 81 PRO A N 1
ATOM 647 C CA . PRO A 1 81 ? -11.388 0.812 12.029 1.00 93.06 81 PRO A CA 1
ATOM 648 C C . PRO A 1 81 ? -11.023 0.996 13.507 1.00 93.06 81 PRO A C 1
ATOM 650 O O . PRO A 1 81 ? -11.820 1.511 14.300 1.00 93.06 81 PRO A O 1
ATOM 653 N N . TYR A 1 82 ? -9.805 0.599 13.879 1.00 92.69 82 TYR A N 1
ATOM 654 C CA . TYR A 1 82 ? -9.281 0.852 15.220 1.00 92.69 82 TYR A CA 1
ATOM 655 C C . TYR A 1 82 ? -8.993 2.339 15.438 1.00 92.69 82 TYR A C 1
ATOM 657 O O . TYR A 1 82 ? -8.710 3.085 14.503 1.00 92.69 82 TYR A O 1
ATOM 665 N N . ARG A 1 83 ? -9.046 2.769 16.702 1.00 91.56 83 ARG A N 1
ATOM 666 C CA . ARG A 1 83 ? -8.617 4.115 17.091 1.00 91.56 83 ARG A CA 1
ATOM 667 C C . ARG A 1 83 ? -7.093 4.161 17.124 1.00 91.56 83 ARG A C 1
ATOM 669 O O . ARG A 1 83 ? -6.480 3.324 17.778 1.00 91.56 83 ARG A O 1
ATOM 676 N N . TYR A 1 84 ? -6.513 5.158 16.472 1.00 89.62 84 TYR A N 1
ATOM 677 C CA . TYR A 1 84 ? -5.073 5.392 16.431 1.00 89.62 84 TYR A CA 1
ATOM 678 C C . TYR A 1 84 ? -4.735 6.793 16.954 1.00 89.62 84 TYR A C 1
ATOM 680 O O . TYR A 1 84 ? -5.581 7.691 16.964 1.00 89.62 84 TYR A O 1
ATOM 688 N N . ALA A 1 85 ? -3.499 6.971 17.422 1.00 91.44 85 ALA A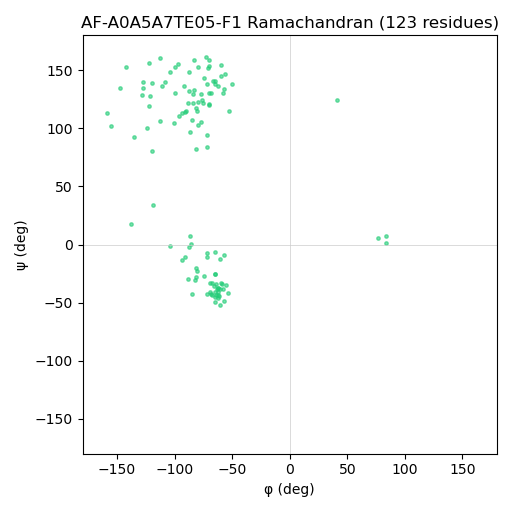 N 1
ATOM 689 C CA . ALA A 1 85 ? -2.998 8.280 17.836 1.00 91.44 85 ALA A CA 1
ATOM 690 C C . ALA A 1 85 ? -2.804 9.201 16.617 1.00 91.44 85 ALA A C 1
ATOM 692 O O . ALA A 1 85 ? -2.630 8.722 15.498 1.00 91.44 85 ALA A O 1
ATOM 693 N N . HIS A 1 86 ? -2.774 10.521 16.828 1.00 90.75 86 HIS A N 1
ATOM 694 C CA . HIS A 1 86 ? -2.639 11.500 15.739 1.00 90.75 86 HIS A CA 1
ATOM 695 C C . HIS A 1 86 ? -1.428 11.244 14.829 1.00 90.75 86 HIS A C 1
ATOM 697 O O . HIS A 1 86 ? -1.577 11.276 13.617 1.00 90.75 86 HIS A O 1
ATOM 703 N N . GLN A 1 87 ? -0.271 10.890 15.392 1.00 88.00 87 GLN A N 1
ATOM 704 C CA . GLN A 1 87 ? 0.932 10.592 14.602 1.00 88.00 87 GLN A CA 1
ATOM 705 C C . GLN A 1 87 ? 0.752 9.384 13.671 1.00 88.00 87 GLN A C 1
ATOM 707 O O . GLN A 1 87 ? 1.222 9.382 12.545 1.00 88.00 87 GLN A O 1
ATOM 712 N N . GLN A 1 88 ? 0.034 8.353 14.121 1.00 90.25 88 GLN A N 1
ATOM 713 C CA . GLN A 1 88 ? -0.229 7.167 13.301 1.00 90.25 88 GLN A CA 1
ATOM 714 C C . GLN A 1 88 ? -1.266 7.444 12.209 1.00 90.25 88 GLN A C 1
ATOM 716 O O . GLN A 1 88 ? -1.252 6.779 11.178 1.00 90.25 88 GLN A O 1
ATOM 721 N N . LYS A 1 89 ? -2.168 8.408 12.443 1.00 91.25 89 LYS A N 1
ATOM 722 C CA . LYS A 1 89 ? -3.141 8.858 11.444 1.00 91.25 89 LYS A CA 1
ATOM 723 C C . LYS A 1 89 ? -2.434 9.419 10.220 1.00 91.25 89 LYS A C 1
ATOM 725 O O . LYS A 1 89 ? -2.739 9.004 9.114 1.00 91.25 89 LYS A O 1
ATOM 730 N N . GLU A 1 90 ? -1.526 10.356 10.461 1.00 92.06 90 GLU A N 1
ATOM 731 C CA . GLU A 1 90 ? -0.834 11.116 9.423 1.00 92.06 90 GLU A CA 1
ATOM 732 C C . GLU A 1 90 ? -0.001 10.195 8.526 1.00 92.06 90 GLU A C 1
ATOM 734 O O 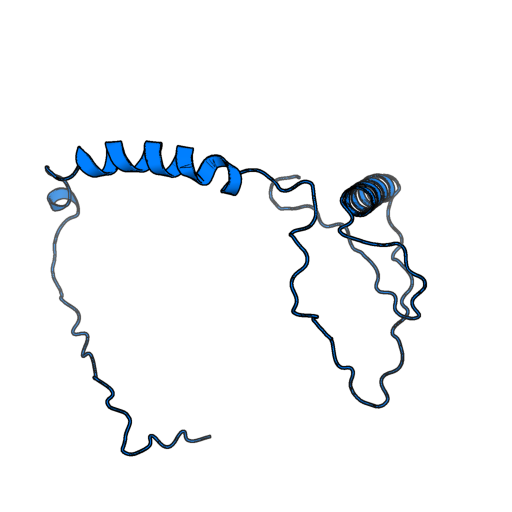. GLU A 1 90 ? -0.142 10.234 7.308 1.00 92.06 90 GLU A O 1
ATOM 739 N N . GLU A 1 91 ? 0.763 9.276 9.123 1.00 93.31 91 GLU A N 1
ATOM 740 C CA . GLU A 1 91 ? 1.521 8.274 8.361 1.00 93.31 91 GLU A CA 1
ATOM 741 C C . GLU A 1 91 ? 0.609 7.338 7.561 1.00 93.31 91 GLU A C 1
ATOM 743 O O . GLU A 1 91 ? 0.907 6.976 6.425 1.00 93.31 91 GLU A O 1
ATOM 748 N N . MET A 1 92 ? -0.535 6.949 8.128 1.00 93.06 92 MET A N 1
ATOM 749 C CA . MET A 1 92 ? -1.478 6.087 7.422 1.00 93.06 92 MET A CA 1
ATOM 750 C C . MET A 1 92 ? -2.150 6.802 6.248 1.00 93.06 92 MET A C 1
ATOM 752 O O . MET A 1 92 ? -2.302 6.197 5.191 1.00 93.06 92 MET A O 1
ATOM 756 N N . GLU A 1 93 ? -2.529 8.071 6.408 1.00 93.38 93 GLU A N 1
ATOM 757 C CA . GLU A 1 93 ? -3.073 8.893 5.320 1.00 93.38 93 GLU A CA 1
ATOM 758 C C . GLU A 1 93 ? -2.040 9.061 4.202 1.00 93.38 93 GLU A C 1
ATOM 760 O O . GLU A 1 93 ? -2.362 8.814 3.043 1.00 93.38 93 GLU A O 1
ATOM 765 N N . LYS A 1 94 ? -0.776 9.320 4.553 1.00 94.75 94 LYS A N 1
ATOM 766 C CA . LYS A 1 94 ? 0.326 9.384 3.589 1.00 94.75 94 LYS A CA 1
ATOM 767 C C . LYS A 1 94 ? 0.481 8.087 2.784 1.00 94.75 94 LYS A C 1
ATOM 769 O O . LYS A 1 94 ? 0.524 8.140 1.558 1.00 94.75 94 LYS A O 1
ATOM 774 N N . PHE A 1 95 ? 0.503 6.920 3.437 1.00 93.50 95 PHE A N 1
ATOM 775 C CA . PHE A 1 95 ? 0.584 5.638 2.721 1.00 93.50 95 PHE A CA 1
ATOM 776 C C . PHE A 1 95 ? -0.624 5.391 1.811 1.00 93.50 95 PHE A C 1
ATOM 778 O O . PHE A 1 95 ? -0.479 4.830 0.725 1.00 93.50 95 PHE A O 1
ATOM 785 N N . VAL A 1 96 ? -1.823 5.784 2.245 1.00 94.44 96 VAL A N 1
ATOM 786 C CA . VAL A 1 96 ? -3.036 5.660 1.427 1.00 94.44 96 VAL A CA 1
ATOM 787 C C . VAL A 1 96 ? -2.942 6.546 0.186 1.00 94.44 96 VAL A C 1
ATOM 789 O O . VAL A 1 96 ? -3.221 6.060 -0.908 1.00 94.44 96 VAL A O 1
ATOM 792 N N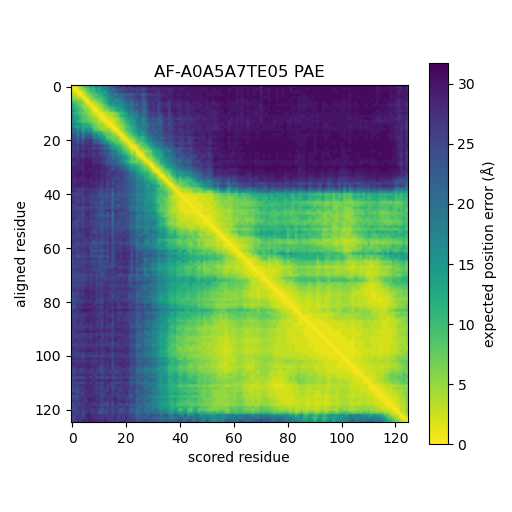 . ASP A 1 97 ? -2.497 7.792 0.327 1.00 95.44 97 ASP A N 1
ATOM 793 C CA . ASP A 1 97 ? -2.346 8.729 -0.790 1.00 95.44 97 ASP A CA 1
ATOM 794 C C . ASP A 1 97 ? -1.283 8.264 -1.798 1.00 95.44 97 ASP A C 1
ATOM 796 O O . ASP A 1 97 ? -1.505 8.322 -3.011 1.00 95.44 97 ASP A O 1
ATOM 800 N N . GLU A 1 98 ? -0.158 7.728 -1.319 1.00 93.75 98 GLU A N 1
ATOM 801 C CA . GLU A 1 98 ? 0.882 7.121 -2.163 1.00 93.75 98 GLU A CA 1
ATOM 802 C C . GLU A 1 98 ? 0.341 5.912 -2.949 1.00 93.75 98 GLU A C 1
ATOM 804 O O . GLU A 1 98 ? 0.562 5.787 -4.159 1.00 93.75 98 GLU A O 1
ATOM 809 N N . MET A 1 99 ? -0.428 5.032 -2.297 1.00 93.06 99 MET A N 1
ATOM 810 C CA . MET A 1 99 ? -1.039 3.869 -2.952 1.00 93.06 99 MET A CA 1
ATOM 811 C C . MET A 1 99 ? -2.155 4.249 -3.936 1.00 93.06 99 MET A C 1
ATOM 813 O O . MET A 1 99 ? -2.339 3.565 -4.944 1.00 93.06 99 MET A O 1
ATOM 817 N N . LEU A 1 100 ? -2.905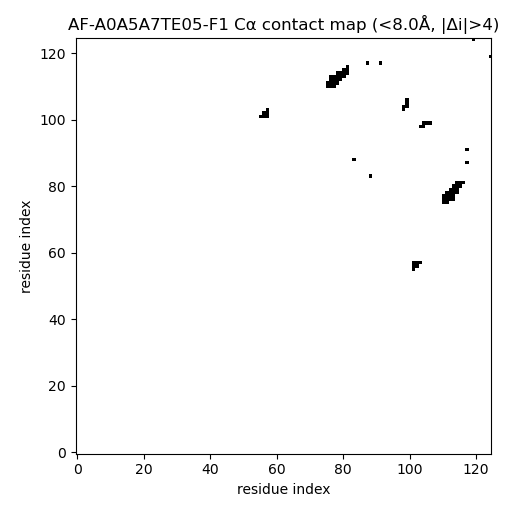 5.321 -3.660 1.00 94.06 100 LEU A N 1
ATOM 818 C CA . LEU A 1 100 ? -3.901 5.866 -4.586 1.00 94.06 100 LEU A CA 1
ATOM 819 C C . LEU A 1 100 ? -3.224 6.473 -5.819 1.00 94.06 100 LEU A C 1
ATOM 821 O O . LEU A 1 100 ? -3.672 6.239 -6.940 1.00 94.06 100 LEU A O 1
ATOM 825 N N . THR A 1 101 ? -2.132 7.214 -5.618 1.00 92.62 101 THR A N 1
ATOM 826 C CA . THR A 1 101 ? -1.378 7.876 -6.695 1.00 92.62 101 THR A CA 1
ATOM 827 C C . THR A 1 101 ? -0.691 6.862 -7.609 1.00 92.62 101 THR A C 1
ATOM 829 O O . THR A 1 101 ? -0.779 6.984 -8.826 1.00 92.62 101 THR A O 1
ATOM 832 N N . SER A 1 102 ? -0.077 5.822 -7.036 1.00 90.50 102 SER A N 1
ATOM 833 C CA . SER A 1 102 ? 0.518 4.703 -7.795 1.00 90.50 102 SER A CA 1
ATOM 834 C C . SER A 1 102 ? -0.522 3.769 -8.432 1.00 90.50 102 SER A C 1
ATOM 836 O O . SER A 1 102 ? -0.184 2.910 -9.245 1.00 90.50 102 SER A O 1
ATOM 838 N N . GLY A 1 103 ? -1.801 3.909 -8.069 1.00 90.81 103 GLY A N 1
ATOM 839 C CA . GLY A 1 103 ? -2.894 3.080 -8.577 1.00 90.81 103 GLY A CA 1
ATOM 840 C C . GLY A 1 103 ? -2.964 1.676 -7.969 1.00 90.81 103 GLY A C 1
ATOM 841 O O . GLY A 1 103 ? -3.813 0.886 -8.385 1.00 90.81 103 GLY A O 1
ATOM 842 N N . VAL A 1 104 ? -2.126 1.362 -6.973 1.00 91.31 104 VAL A N 1
ATOM 843 C CA . VAL A 1 104 ? -2.128 0.076 -6.251 1.00 91.31 104 VAL A CA 1
ATOM 844 C C . VAL A 1 104 ? -3.482 -0.199 -5.603 1.00 91.31 104 VAL A C 1
ATOM 846 O O . VAL A 1 104 ? -3.956 -1.337 -5.623 1.00 91.31 104 VAL A O 1
ATOM 849 N N . ILE A 1 105 ? -4.124 0.840 -5.063 1.00 93.56 105 ILE A N 1
ATOM 850 C CA . ILE A 1 105 ? -5.483 0.750 -4.526 1.00 93.56 105 ILE A CA 1
ATOM 851 C C . ILE A 1 105 ? -6.428 1.703 -5.271 1.00 93.56 105 ILE A C 1
ATOM 853 O O . ILE A 1 105 ? -6.069 2.849 -5.529 1.00 93.56 105 ILE A O 1
ATOM 857 N N . PRO A 1 106 ? -7.661 1.271 -5.581 1.00 92.88 106 PRO A N 1
ATOM 858 C CA . PRO A 1 106 ? -8.720 2.160 -6.042 1.00 92.88 106 PRO A CA 1
ATOM 859 C C . PRO A 1 106 ? -9.694 2.534 -4.906 1.00 92.88 106 PRO A C 1
ATOM 861 O O . PRO A 1 106 ? -9.925 1.732 -3.992 1.00 92.88 106 PRO A O 1
ATOM 864 N N . PRO A 1 107 ? -10.358 3.704 -4.975 1.00 94.62 107 PRO A N 1
ATOM 865 C CA . PRO A 1 107 ? -11.496 3.989 -4.109 1.00 94.62 107 PRO A CA 1
ATOM 866 C C . PRO A 1 107 ? -12.622 2.985 -4.386 1.00 94.62 107 PRO A C 1
ATOM 868 O O . PRO A 1 107 ? -12.938 2.675 -5.536 1.00 94.62 107 PRO A O 1
ATOM 871 N N . SER A 1 108 ? -13.248 2.470 -3.329 1.00 94.56 108 SER A N 1
ATOM 872 C CA . SER A 1 108 ? -14.323 1.483 -3.453 1.00 94.56 108 SER A CA 1
ATOM 873 C C . SER A 1 108 ? -15.419 1.700 -2.416 1.00 94.56 108 SER A C 1
ATOM 875 O O . SER A 1 108 ? -15.185 2.234 -1.334 1.00 94.56 108 SER A O 1
ATOM 877 N N . ASN A 1 109 ? -16.635 1.272 -2.757 1.00 93.94 109 ASN A N 1
ATOM 878 C CA . ASN A 1 109 ? -17.776 1.230 -1.848 1.00 93.94 109 ASN A CA 1
ATOM 879 C C . ASN A 1 109 ? -18.253 -0.223 -1.737 1.00 93.94 109 ASN A C 1
ATOM 881 O O . ASN A 1 109 ? -19.156 -0.657 -2.450 1.00 93.94 109 ASN A O 1
ATOM 885 N N . ASN A 1 110 ? -17.551 -0.998 -0.911 1.00 91.69 110 ASN A N 1
ATOM 886 C CA . ASN A 1 110 ? -17.755 -2.434 -0.756 1.00 91.69 110 ASN A CA 1
ATOM 887 C C . ASN A 1 110 ? -18.404 -2.740 0.610 1.00 91.69 110 ASN A C 1
ATOM 889 O O . ASN A 1 110 ? -17.983 -2.155 1.608 1.00 91.69 110 ASN A O 1
ATOM 893 N N . PRO A 1 111 ? -19.366 -3.680 0.721 1.00 94.19 111 PRO A N 1
ATOM 894 C CA . PRO A 1 111 ? -19.876 -4.147 2.016 1.00 94.19 111 PRO A CA 1
ATOM 895 C C . PRO A 1 111 ? -18.830 -4.800 2.940 1.00 94.19 111 PRO A C 1
ATOM 897 O O . PRO A 1 111 ? -19.135 -5.019 4.112 1.00 94.19 111 PRO A O 1
ATOM 900 N N . TYR A 1 112 ? -17.633 -5.135 2.442 1.00 94.31 112 TYR A N 1
ATOM 901 C CA . TYR A 1 112 ? -16.545 -5.693 3.249 1.00 94.31 112 TYR A CA 1
ATOM 902 C C . TYR A 1 112 ? -15.619 -4.595 3.784 1.00 94.31 112 TYR A C 1
ATOM 904 O O . TYR A 1 112 ? -15.197 -3.714 3.039 1.00 94.31 112 TYR A O 1
ATOM 912 N N . SER A 1 113 ? -15.243 -4.692 5.059 1.00 94.56 113 SER A N 1
ATOM 913 C CA . SER A 1 113 ? -14.264 -3.815 5.700 1.00 94.56 113 SER A CA 1
ATOM 914 C C . SER A 1 113 ? -13.477 -4.566 6.773 1.00 94.56 113 SER A C 1
ATOM 916 O O . SER A 1 113 ? -14.055 -5.288 7.590 1.00 94.56 113 SER A O 1
ATOM 918 N N . SER A 1 114 ? -12.158 -4.376 6.774 1.00 93.19 114 SER A N 1
ATOM 919 C CA . SER A 1 114 ? -11.226 -4.906 7.770 1.00 93.19 114 SER A CA 1
ATOM 920 C C . SER A 1 114 ? -10.380 -3.757 8.324 1.00 93.19 114 SER A C 1
ATOM 922 O O . SER A 1 114 ? -9.970 -2.892 7.548 1.00 93.19 114 SER A O 1
ATOM 924 N N . PRO A 1 115 ? -10.092 -3.720 9.637 1.00 93.81 115 PRO A N 1
ATOM 925 C CA . PRO A 1 115 ? -9.264 -2.673 10.215 1.00 93.81 115 PRO A CA 1
ATOM 926 C C . PRO A 1 115 ? -7.793 -2.833 9.803 1.00 93.81 115 PRO A C 1
ATOM 928 O O . PRO A 1 115 ? -7.314 -3.946 9.585 1.00 93.81 115 PRO A O 1
ATOM 931 N N . VAL A 1 116 ? -7.076 -1.710 9.749 1.00 91.50 116 VAL A N 1
ATOM 932 C CA . VAL A 1 116 ? -5.633 -1.639 9.472 1.00 91.50 116 VAL A CA 1
ATOM 933 C C . VAL A 1 116 ? -4.876 -1.375 10.775 1.00 91.50 116 VAL A C 1
ATOM 935 O O . VAL A 1 116 ? -5.392 -0.720 11.683 1.00 91.50 116 VAL A O 1
ATOM 938 N N . LEU A 1 117 ? -3.655 -1.903 10.873 1.00 90.88 117 LEU A N 1
ATOM 939 C CA . LEU A 1 117 ? -2.757 -1.712 12.008 1.00 90.88 117 LEU A CA 1
ATOM 940 C C . LEU A 1 117 ? -1.389 -1.248 11.511 1.00 90.88 117 LEU A C 1
ATOM 942 O O . LEU A 1 117 ? -0.793 -1.893 10.651 1.00 90.88 117 LEU A O 1
ATOM 946 N N . LEU A 1 118 ? -0.881 -0.160 12.092 1.00 90.81 118 LEU A N 1
ATOM 947 C CA . LEU A 1 118 ? 0.476 0.311 11.844 1.00 90.81 118 LEU A CA 1
ATOM 948 C C . LEU A 1 118 ? 1.436 -0.367 12.825 1.00 90.81 118 LEU A C 1
ATOM 950 O O . LEU A 1 118 ? 1.289 -0.239 14.043 1.00 90.81 118 LEU A O 1
ATOM 954 N N . VAL A 1 119 ? 2.424 -1.077 12.289 1.00 89.88 119 VAL A N 1
ATOM 955 C CA . VAL A 1 119 ? 3.441 -1.789 13.067 1.00 89.88 119 VAL A CA 1
ATOM 956 C C . VAL A 1 119 ? 4.808 -1.250 12.678 1.00 89.88 119 VAL A C 1
ATOM 958 O O . VAL A 1 119 ? 5.142 -1.206 11.498 1.00 89.88 119 VAL A O 1
ATOM 961 N N . LYS A 1 120 ? 5.605 -0.854 13.674 1.00 88.81 120 LYS A N 1
ATOM 962 C CA . LYS A 1 120 ? 6.993 -0.438 13.453 1.00 88.81 120 LYS A CA 1
ATOM 963 C C . LYS A 1 120 ? 7.831 -1.656 13.083 1.00 88.81 120 LYS A C 1
ATOM 965 O O . LYS A 1 120 ? 7.781 -2.658 13.803 1.00 88.81 120 LYS A O 1
ATOM 970 N N . LYS A 1 121 ? 8.612 -1.583 12.003 1.00 91.06 121 LYS A N 1
ATOM 971 C CA . LYS A 1 121 ? 9.580 -2.644 11.713 1.00 91.06 121 LYS A CA 1
ATOM 972 C C . LYS A 1 121 ? 10.746 -2.559 12.695 1.00 91.06 121 LYS A C 1
ATOM 974 O O . LYS A 1 121 ? 10.978 -1.542 13.350 1.00 91.06 121 LYS A O 1
ATOM 979 N N . LYS A 1 122 ? 11.482 -3.666 12.795 1.00 90.50 122 LYS A N 1
ATOM 980 C CA . LYS A 1 122 ? 12.630 -3.822 13.697 1.00 90.50 122 LYS A CA 1
ATOM 981 C C . LYS A 1 122 ? 13.692 -2.732 13.499 1.00 90.50 122 LYS A C 1
ATOM 983 O O . LYS A 1 122 ? 14.289 -2.301 14.478 1.00 90.50 122 LYS A O 1
ATOM 988 N N . ASP A 1 123 ? 13.883 -2.279 12.264 1.00 84.56 123 ASP A N 1
ATOM 989 C CA . ASP A 1 123 ? 14.967 -1.365 11.886 1.00 84.56 123 ASP A CA 1
ATOM 990 C C . ASP A 1 123 ? 14.615 0.121 12.087 1.00 84.56 123 ASP A C 1
ATOM 992 O O . ASP A 1 123 ? 15.388 0.999 11.720 1.00 84.56 123 ASP A O 1
ATOM 996 N N . GLY A 1 124 ? 13.465 0.419 12.706 1.00 61.62 124 GLY A N 1
ATOM 997 C CA . GLY A 1 124 ? 13.081 1.783 13.078 1.00 61.62 124 GLY A CA 1
ATOM 998 C C . GLY A 1 124 ? 12.421 2.609 11.971 1.00 61.62 124 GLY A C 1
ATOM 999 O O . GLY A 1 124 ? 12.036 3.740 12.259 1.00 61.62 124 GLY A O 1
ATOM 1000 N N . ASN A 1 125 ? 12.230 2.031 10.779 1.00 57.38 125 ASN A N 1
ATOM 1001 C CA . ASN A 1 125 ? 11.407 2.571 9.689 1.00 57.38 125 ASN A CA 1
ATOM 1002 C C . ASN A 1 125 ? 10.128 1.751 9.483 1.00 57.38 125 ASN A C 1
ATOM 1004 O O . ASN A 1 125 ? 10.195 0.501 9.545 1.00 57.38 125 ASN A O 1
#

Mean predicted aligned error: 15.52 Å

Nearest PDB structures (foldseek):
  4ol8-assembly2_F  TM=7.458E-01  e=7.281E-03  Saccharomyces cerevisiae
  8wut-assembly1_E  TM=9.002E-01  e=1.264E-01  Moloney murine leukemia virus
  7o0g-assembly1_A  TM=7.313E-01  e=2.770E-01  White-tufted-ear marmoset simian foamy virus

Solvent-accessible surface area (backbone atoms only — not comparable to full-atom values): 8942 Å² total; per-residue (Å²): 138,84,84,80,83,62,99,82,69,88,78,82,85,81,83,84,75,84,78,90,69,96,72,68,84,74,78,80,70,81,91,88,78,67,76,63,60,68,60,51,49,61,57,50,49,68,72,48,49,73,78,74,53,83,75,72,59,70,76,81,88,68,96,73,82,87,80,87,86,74,66,89,89,68,74,74,54,67,46,78,68,68,92,73,56,73,73,59,47,55,57,49,51,50,53,50,53,52,31,46,73,34,56,79,44,75,94,80,93,61,77,57,39,75,57,76,82,93,75,83,43,94,87,79,99

Secondary structure (DSSP, 8-state):
---PPPTT----------------GGGG---SSHHHHHHHHHHHHHHTGGGGSPPSSPPPPPS-----PPPTTPPP-B-PPPP--HHHHHHHHHHHHHHHHTTSS-----S-B--------TT--

Radius of gyration: 27.23 Å; Cα contacts (8 Å, |Δi|>4): 38; chains: 1; bounding box: 68×60×37 Å

pLDDT: mean 79.06, std 17.7, range [36.72, 95.44]

InterPro domains:
  IPR032567 RTL1-related [PTHR15503] (43-124)
  IPR043502 DNA/RNA polymerase superfamily [SSF56672] (44-124)

Foldseek 3Di:
DDDDDDPPDPDDDDDDDDPPDPDDPPVPDDDDDPPPVVVVVVVVCVVVVVVPDDDLADDPDDPDDDDDDDDPPDDAAADDADDDDPVVVVVVVVVVVSCVNNVVDDDDDDSHDDYDDDDQDPVRD

Organism: Cucumis melo var. makuwa (NCBI:txid1194695)

Sequence (125 aa):
MTKSWYTDDQGFLIECTSMEGSLTMEELYDEEVIPTICKSIPALLAKYEDVFNWPEELPPKTDVGYHIHLKKGTNPVNVRPYRYAHQQKEEMEKFVDEMLTSGVIPPSNNPYSSPVLLVKKKDGN